Protein AF-A0A0J6ZH43-F1 (afdb_monomer_lite)

pLDDT: mean 89.22, std 11.74, range [36.22, 97.38]

Radius of gyration: 15.73 Å; chains: 1; bounding box: 35×36×42 Å

Secondary structure (DSSP, 8-state):
-HHHHHHHHHTTS------HHHHHHHHHHS-BTTBTT--SS--S-TTSTTHHHHHHHHHHHHTTS-TTHHHHHHHHHHTS-SEEE-SS-EEESS---HHHHHHHHHHHTTSPPP--

Structure (mmCIF, N/CA/C/O backbone):
data_AF-A0A0J6ZH43-F1
#
_entry.id   AF-A0A0J6ZH43-F1
#
loop_
_atom_site.group_PDB
_atom_site.id
_atom_site.type_symbol
_atom_site.label_atom_id
_atom_site.label_alt_id
_atom_site.label_comp_id
_atom_site.label_asym_id
_atom_site.label_entity_id
_atom_site.label_seq_id
_atom_site.pdbx_PDB_ins_code
_atom_site.Cartn_x
_atom_site.Cartn_y
_atom_site.Cartn_z
_atom_site.occupancy
_atom_site.B_iso_or_equiv
_atom_site.auth_seq_id
_atom_site.auth_comp_id
_atom_site.auth_asym_id
_atom_site.auth_atom_id
_atom_site.pdbx_PDB_model_num
ATOM 1 N N . MET A 1 1 ? 2.483 15.747 2.852 1.00 75.38 1 MET A N 1
ATOM 2 C CA . MET A 1 1 ? 1.179 15.079 3.111 1.00 75.38 1 MET A CA 1
ATOM 3 C C . MET A 1 1 ? 1.359 13.719 3.783 1.00 75.38 1 MET A C 1
ATOM 5 O O . MET A 1 1 ? 0.829 13.541 4.871 1.00 75.38 1 MET A O 1
ATOM 9 N N . LEU A 1 2 ? 2.112 12.780 3.190 1.00 86.44 2 LEU A N 1
ATOM 10 C CA . LEU A 1 2 ? 2.336 11.448 3.778 1.00 86.44 2 LEU A CA 1
ATOM 11 C C . LEU A 1 2 ? 3.058 11.484 5.134 1.00 86.44 2 LEU A C 1
ATOM 13 O O . LEU A 1 2 ? 2.785 10.642 5.977 1.00 86.44 2 LEU A O 1
ATOM 17 N N . GLU A 1 3 ? 3.919 12.475 5.374 1.00 89.06 3 GLU A N 1
ATOM 18 C CA . GLU A 1 3 ? 4.566 12.701 6.677 1.00 89.06 3 GLU A CA 1
ATOM 19 C C . GLU A 1 3 ? 3.560 12.885 7.812 1.00 89.06 3 GLU A C 1
ATOM 21 O O . GLU A 1 3 ? 3.659 12.206 8.827 1.00 89.06 3 GLU A O 1
ATOM 26 N N . VAL A 1 4 ? 2.548 13.734 7.614 1.00 91.44 4 VAL A N 1
ATOM 27 C CA . VAL A 1 4 ? 1.509 13.988 8.623 1.00 91.44 4 VAL A CA 1
ATOM 28 C C . VAL A 1 4 ? 0.680 12.730 8.872 1.00 91.44 4 VAL A C 1
ATOM 30 O O . VAL A 1 4 ? 0.473 12.348 10.019 1.00 91.44 4 VAL A O 1
ATOM 33 N N . VAL A 1 5 ? 0.252 12.047 7.803 1.00 92.00 5 VAL A N 1
ATOM 34 C CA . VAL A 1 5 ? -0.529 10.803 7.923 1.00 92.00 5 VAL A CA 1
ATOM 35 C C . VAL A 1 5 ? 0.269 9.730 8.664 1.00 92.00 5 VAL A C 1
ATOM 37 O O . VAL A 1 5 ? -0.274 9.079 9.554 1.00 92.00 5 VAL A O 1
ATOM 40 N N . LYS A 1 6 ? 1.562 9.581 8.345 1.00 92.25 6 LYS A N 1
ATOM 41 C CA . LYS A 1 6 ? 2.450 8.647 9.039 1.00 92.25 6 LYS A CA 1
ATOM 42 C C . LYS A 1 6 ? 2.605 9.007 10.511 1.00 92.25 6 LYS A C 1
ATOM 44 O O . LYS A 1 6 ? 2.417 8.137 11.348 1.00 92.25 6 LYS A O 1
ATOM 49 N N . ALA A 1 7 ? 2.863 10.274 10.830 1.00 94.50 7 ALA A N 1
ATOM 50 C CA . ALA A 1 7 ? 2.995 10.722 12.214 1.00 94.50 7 ALA A CA 1
ATOM 51 C C . ALA A 1 7 ? 1.726 10.439 13.039 1.00 94.50 7 ALA A C 1
ATOM 53 O O . ALA A 1 7 ? 1.819 9.985 14.175 1.00 94.50 7 ALA A O 1
ATOM 54 N N . MET A 1 8 ? 0.536 10.645 12.464 1.00 97.12 8 MET A N 1
ATOM 55 C CA . MET A 1 8 ? -0.729 10.319 13.133 1.00 97.12 8 MET A CA 1
ATOM 56 C C . MET A 1 8 ? -0.931 8.807 13.309 1.00 97.12 8 MET A C 1
ATOM 58 O O . MET A 1 8 ? -1.425 8.368 14.347 1.00 97.12 8 MET A O 1
ATOM 62 N N . ALA A 1 9 ? -0.558 8.000 12.312 1.00 95.25 9 ALA A N 1
ATOM 63 C CA . ALA A 1 9 ? -0.632 6.543 12.407 1.00 95.25 9 ALA A CA 1
ATOM 64 C C . ALA A 1 9 ? 0.335 5.998 13.472 1.00 95.25 9 ALA A C 1
ATOM 66 O O . ALA A 1 9 ? -0.082 5.212 14.321 1.00 95.25 9 ALA A O 1
ATOM 67 N N . ASP A 1 10 ? 1.585 6.474 13.474 1.00 94.69 10 ASP A N 1
ATOM 68 C CA . ASP A 1 10 ? 2.622 6.105 14.444 1.00 94.69 10 ASP A CA 1
ATOM 69 C C . ASP A 1 10 ? 2.225 6.516 15.874 1.00 94.69 10 ASP A C 1
ATOM 71 O O . ASP A 1 10 ? 2.396 5.745 16.814 1.00 94.69 10 ASP A O 1
ATOM 75 N N . ALA A 1 11 ? 1.631 7.704 16.042 1.00 97.12 11 ALA A N 1
ATOM 76 C CA . ALA A 1 11 ? 1.103 8.175 17.326 1.00 97.12 11 ALA A CA 1
ATOM 77 C C . ALA A 1 11 ? -0.192 7.460 17.758 1.00 97.12 11 ALA A C 1
ATOM 79 O O . ALA A 1 11 ? -0.730 7.735 18.830 1.00 97.12 11 ALA A O 1
ATOM 80 N N . GLY A 1 12 ? -0.740 6.581 16.915 1.00 95.50 12 GLY A N 1
ATOM 81 C CA . GLY A 1 12 ? -1.982 5.863 17.173 1.00 95.50 12 GLY A CA 1
ATOM 82 C C . GLY A 1 12 ? -3.249 6.720 17.100 1.00 95.50 12 GLY A C 1
ATOM 83 O O . GLY A 1 12 ? -4.325 6.201 17.392 1.00 95.50 12 GLY A O 1
ATOM 84 N N . THR A 1 13 ? -3.149 7.986 16.685 1.00 97.12 13 THR A N 1
ATOM 85 C CA . THR A 1 13 ? -4.269 8.937 16.573 1.00 97.12 13 THR A CA 1
ATOM 86 C C . THR A 1 13 ? -5.019 8.829 15.245 1.00 97.12 13 THR A C 1
ATOM 88 O O . THR A 1 13 ? -6.107 9.383 15.105 1.00 97.12 13 THR A O 1
ATOM 91 N N . ALA A 1 14 ? -4.474 8.081 14.282 1.00 95.88 14 ALA A N 1
ATOM 92 C CA . ALA A 1 14 ? -5.156 7.690 13.056 1.00 95.88 14 ALA A CA 1
ATOM 93 C C . ALA A 1 14 ? -4.966 6.200 12.739 1.00 95.88 14 ALA A C 1
ATOM 95 O O . ALA A 1 14 ? -4.066 5.517 13.236 1.00 95.88 14 ALA A O 1
ATOM 96 N N . ARG A 1 15 ? -5.838 5.698 11.864 1.00 95.06 15 ARG A N 1
ATOM 97 C CA . ARG A 1 15 ? -5.700 4.414 11.173 1.00 95.06 15 ARG A CA 1
ATOM 98 C C . ARG A 1 15 ? -5.833 4.678 9.679 1.00 95.06 15 ARG A C 1
ATOM 100 O O . ARG A 1 15 ? -6.619 5.534 9.278 1.00 95.06 15 ARG A O 1
ATOM 107 N N . MET A 1 16 ? -5.084 3.948 8.862 1.00 94.06 16 MET A N 1
ATOM 108 C CA . MET A 1 16 ? -5.163 4.056 7.408 1.00 94.06 16 MET A CA 1
ATOM 109 C C . MET A 1 16 ? -5.376 2.693 6.771 1.00 94.06 16 MET A C 1
ATOM 111 O O . MET A 1 16 ? -4.982 1.673 7.328 1.00 94.06 16 MET A O 1
ATOM 115 N N . VAL A 1 17 ? -5.971 2.705 5.581 1.00 95.38 17 VAL A N 1
ATOM 116 C CA . VAL A 1 17 ? -6.001 1.554 4.681 1.00 95.38 17 VAL A CA 1
ATOM 117 C C . VAL A 1 17 ? -5.245 1.889 3.403 1.00 95.38 17 VAL A C 1
ATOM 119 O O . VAL A 1 17 ? -5.288 3.025 2.917 1.00 95.38 17 VAL A O 1
ATOM 122 N N . LEU A 1 18 ? -4.550 0.906 2.839 1.00 93.69 18 LEU A N 1
ATOM 123 C CA . LEU A 1 18 ? -3.865 1.065 1.559 1.00 93.69 18 LEU A CA 1
ATOM 124 C C . LEU A 1 18 ? -4.856 1.299 0.418 1.00 93.69 18 LEU A C 1
ATOM 126 O O . LEU A 1 18 ? -5.731 0.484 0.129 1.00 93.69 18 LEU A O 1
ATOM 130 N N . GLY A 1 19 ? -4.656 2.409 -0.288 1.00 91.69 19 GLY A N 1
ATOM 131 C CA . GLY A 1 19 ? -5.310 2.663 -1.566 1.00 91.69 19 GLY A CA 1
ATOM 132 C C . GLY A 1 19 ? -4.584 1.999 -2.736 1.00 91.69 19 GLY A C 1
ATOM 133 O 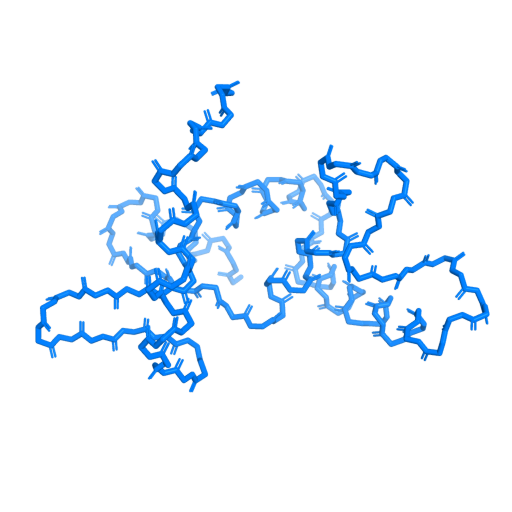O . GLY A 1 19 ? -3.394 1.683 -2.651 1.00 91.69 19 GLY A O 1
ATOM 134 N N . LYS A 1 20 ? -5.271 1.889 -3.880 1.00 92.19 20 LYS A N 1
ATOM 135 C CA . LYS A 1 20 ? -4.752 1.242 -5.100 1.00 92.19 20 LYS A CA 1
ATOM 136 C C . LYS A 1 20 ? -3.384 1.769 -5.533 1.00 92.19 20 LYS A C 1
ATOM 138 O O . LYS A 1 20 ? -2.523 0.986 -5.906 1.00 92.19 20 LYS A O 1
ATOM 143 N N . HIS A 1 21 ? -3.173 3.084 -5.478 1.00 91.12 21 HIS A N 1
ATOM 144 C CA . HIS A 1 21 ? -1.901 3.687 -5.885 1.00 91.12 21 HIS A CA 1
ATOM 145 C C . HIS A 1 21 ? -0.725 3.220 -5.018 1.00 91.12 21 HIS A C 1
ATOM 147 O O . HIS A 1 21 ? 0.334 2.914 -5.551 1.00 91.12 21 HIS A O 1
ATOM 153 N N . LYS A 1 22 ? -0.923 3.125 -3.697 1.00 92.12 22 LYS A N 1
ATOM 154 C CA . LYS A 1 22 ? 0.126 2.716 -2.754 1.00 92.12 22 LYS A CA 1
ATOM 155 C C . LYS A 1 22 ? 0.381 1.212 -2.859 1.00 92.12 22 LYS A C 1
ATOM 157 O O . LYS A 1 22 ? 1.528 0.795 -2.936 1.00 92.12 22 LYS A O 1
ATOM 162 N N . PHE A 1 23 ? -0.684 0.420 -2.993 1.00 93.00 23 PHE A N 1
ATOM 163 C CA . PHE A 1 23 ? -0.581 -1.012 -3.278 1.00 93.00 23 PHE A CA 1
ATOM 164 C C . PHE A 1 23 ? 0.176 -1.292 -4.588 1.00 93.00 23 PHE A C 1
ATOM 166 O O . PHE A 1 23 ? 1.070 -2.129 -4.627 1.00 93.00 23 PHE A O 1
ATOM 173 N N . ASN A 1 24 ? -0.136 -0.555 -5.659 1.00 94.06 24 ASN A N 1
ATOM 174 C CA . ASN A 1 24 ? 0.557 -0.695 -6.938 1.00 94.06 24 ASN A CA 1
ATOM 175 C C . ASN A 1 24 ? 2.035 -0.310 -6.852 1.00 94.06 24 ASN A C 1
ATOM 177 O O . ASN A 1 24 ? 2.833 -0.934 -7.539 1.00 94.06 24 ASN A O 1
ATOM 181 N N . ALA A 1 25 ? 2.392 0.686 -6.036 1.00 93.69 25 ALA A N 1
ATOM 182 C CA . ALA A 1 25 ? 3.785 1.066 -5.829 1.00 93.69 25 ALA A CA 1
ATOM 183 C C . ALA A 1 25 ? 4.588 -0.047 -5.137 1.00 93.69 25 ALA A C 1
ATOM 185 O O . ALA A 1 25 ? 5.710 -0.314 -5.555 1.00 93.69 25 ALA A O 1
ATOM 186 N N . LEU A 1 26 ? 4.002 -0.743 -4.153 1.00 93.94 26 LEU A N 1
ATOM 187 C CA . LEU A 1 26 ? 4.623 -1.929 -3.546 1.00 93.94 26 LEU A CA 1
ATOM 188 C C . LEU A 1 26 ? 4.797 -3.048 -4.572 1.00 93.94 26 LEU A C 1
ATOM 190 O O . LEU A 1 26 ? 5.889 -3.564 -4.755 1.00 93.94 26 LEU A O 1
ATOM 194 N N . ALA A 1 27 ? 3.734 -3.368 -5.305 1.00 94.06 27 ALA A N 1
ATOM 195 C CA . ALA A 1 27 ? 3.755 -4.423 -6.314 1.00 94.06 27 ALA A CA 1
ATOM 196 C C . ALA A 1 27 ? 4.660 -4.109 -7.528 1.00 94.06 27 ALA A C 1
ATOM 198 O O . ALA A 1 27 ? 4.975 -5.014 -8.295 1.00 94.06 27 ALA A O 1
ATOM 199 N N . TYR A 1 28 ? 5.031 -2.841 -7.724 1.00 95.00 28 TYR A N 1
ATOM 200 C CA . TYR A 1 28 ? 6.045 -2.408 -8.686 1.00 95.00 28 TYR A CA 1
ATOM 201 C C . TYR A 1 28 ? 7.452 -2.541 -8.099 1.00 95.00 28 TYR A C 1
ATOM 203 O O . TYR A 1 28 ? 8.342 -3.043 -8.756 1.00 95.00 28 TYR A O 1
ATOM 211 N N . ALA A 1 29 ? 7.663 -2.102 -6.856 1.00 92.62 29 ALA A N 1
ATOM 212 C CA . ALA A 1 29 ? 8.994 -2.037 -6.253 1.00 92.62 29 ALA A CA 1
ATOM 213 C C . ALA A 1 29 ? 9.455 -3.343 -5.581 1.00 92.62 29 ALA A C 1
ATOM 215 O O . ALA A 1 29 ? 10.591 -3.415 -5.120 1.00 92.62 29 ALA A O 1
ATOM 216 N N . THR A 1 30 ? 8.587 -4.350 -5.456 1.00 91.44 30 THR A N 1
ATOM 217 C CA . THR A 1 30 ? 8.878 -5.590 -4.725 1.00 91.44 30 THR A CA 1
ATOM 218 C C . THR A 1 30 ? 8.776 -6.807 -5.636 1.00 91.44 30 THR A C 1
ATOM 220 O O . THR A 1 30 ? 7.739 -7.046 -6.256 1.00 91.44 30 THR A O 1
ATOM 223 N N . GLU A 1 31 ? 9.857 -7.585 -5.688 1.00 92.94 31 GLU A N 1
ATOM 224 C CA . GLU A 1 31 ? 9.894 -8.869 -6.387 1.00 92.94 31 GLU A CA 1
ATOM 225 C C . GLU A 1 31 ? 8.976 -9.898 -5.726 1.00 92.94 31 GLU A C 1
ATOM 227 O O . GLU A 1 31 ? 8.731 -9.885 -4.518 1.00 92.94 31 GLU A O 1
ATOM 232 N N . SER A 1 32 ? 8.490 -10.833 -6.534 1.00 88.69 32 SER A N 1
ATOM 233 C CA . SER A 1 32 ? 7.736 -11.983 -6.052 1.00 88.69 32 SER A CA 1
ATOM 234 C C . SER A 1 32 ? 8.673 -12.902 -5.256 1.00 88.69 32 SER A C 1
ATOM 236 O O . SER A 1 32 ? 9.675 -13.358 -5.811 1.00 88.69 32 SER A O 1
ATOM 238 N N . PRO A 1 33 ? 8.359 -13.239 -3.990 1.00 84.38 33 PRO A N 1
ATOM 239 C CA . PRO A 1 33 ? 9.242 -14.058 -3.153 1.00 84.38 33 PRO A CA 1
ATOM 240 C C . PRO A 1 33 ? 9.541 -15.446 -3.735 1.00 84.38 33 PRO A C 1
ATOM 242 O O . PRO A 1 33 ? 10.602 -16.012 -3.490 1.00 84.38 33 PRO A O 1
ATOM 245 N N . ASP A 1 34 ? 8.607 -16.004 -4.509 1.00 87.62 34 ASP A N 1
ATOM 246 C CA . ASP A 1 34 ? 8.712 -17.318 -5.146 1.00 87.62 34 ASP A CA 1
ATOM 247 C C . ASP A 1 34 ? 9.369 -17.277 -6.537 1.00 87.62 34 ASP A C 1
ATOM 249 O O . ASP A 1 34 ? 9.639 -18.332 -7.116 1.00 87.62 34 ASP A O 1
ATOM 253 N N . ARG A 1 35 ? 9.601 -16.083 -7.103 1.00 88.38 35 ARG A N 1
ATOM 254 C CA . ARG A 1 35 ? 10.090 -15.893 -8.480 1.00 88.38 35 ARG A CA 1
ATOM 255 C C . ARG A 1 35 ? 11.034 -14.689 -8.561 1.00 88.38 35 ARG A C 1
ATOM 257 O O . ARG A 1 35 ? 10.594 -13.603 -8.945 1.00 88.38 35 ARG A O 1
ATOM 264 N N . PRO A 1 36 ? 12.326 -14.884 -8.250 1.00 89.00 36 PRO A N 1
ATOM 265 C CA . PRO A 1 36 ? 13.332 -13.836 -8.380 1.00 89.00 36 PRO A CA 1
ATOM 266 C C . PRO A 1 36 ? 13.331 -13.214 -9.781 1.00 89.00 36 PRO A C 1
ATOM 268 O O . PRO A 1 36 ? 13.212 -13.922 -10.785 1.00 89.00 36 PRO A O 1
ATOM 271 N N . GLY A 1 37 ? 13.434 -11.888 -9.843 1.00 86.69 37 GLY A N 1
ATOM 272 C CA . GLY A 1 37 ? 13.358 -11.104 -11.078 1.00 86.69 37 GLY A CA 1
ATOM 273 C C . GLY A 1 37 ? 11.948 -10.938 -11.658 1.00 86.69 37 GLY A C 1
ATOM 274 O O . GLY A 1 37 ? 11.800 -10.330 -12.718 1.00 86.69 37 GLY A O 1
ATOM 275 N N . ASN A 1 38 ? 10.899 -11.458 -11.005 1.00 89.38 38 ASN A N 1
ATOM 276 C CA . ASN A 1 38 ? 9.514 -11.246 -11.422 1.00 89.38 38 ASN A CA 1
ATOM 277 C C . ASN A 1 38 ? 8.778 -10.284 -10.487 1.00 89.38 38 ASN A C 1
ATOM 279 O O . ASN A 1 38 ? 8.566 -10.578 -9.311 1.00 89.38 38 ASN A O 1
ATOM 283 N N . TYR A 1 39 ? 8.289 -9.180 -11.042 1.00 94.12 39 TYR A N 1
ATOM 284 C CA . TYR A 1 39 ? 7.495 -8.196 -10.314 1.00 94.12 39 TYR A CA 1
ATOM 285 C C . TYR A 1 39 ? 6.000 -8.386 -10.609 1.00 94.12 39 TYR A C 1
ATOM 287 O O . TYR A 1 39 ? 5.618 -8.489 -11.782 1.00 94.12 39 TYR A O 1
ATOM 295 N N . PRO A 1 40 ? 5.118 -8.383 -9.588 1.00 93.00 40 PRO A N 1
ATOM 296 C CA . PRO A 1 40 ? 3.674 -8.498 -9.799 1.00 93.00 40 PRO A CA 1
ATOM 297 C C . PRO A 1 40 ? 3.098 -7.399 -10.703 1.00 93.00 40 PRO A C 1
ATOM 299 O O . PRO A 1 40 ? 2.071 -7.603 -11.359 1.00 93.00 40 PRO A O 1
ATOM 302 N N . ARG A 1 41 ? 3.743 -6.225 -10.750 1.00 95.25 41 ARG A N 1
ATOM 303 C CA . ARG A 1 41 ? 3.521 -5.231 -11.802 1.00 95.25 41 ARG A CA 1
ATOM 304 C C . ARG A 1 41 ? 4.733 -5.212 -12.734 1.00 95.25 41 ARG A C 1
ATOM 306 O O . ARG A 1 41 ? 5.758 -4.677 -12.336 1.00 95.25 41 ARG A O 1
ATOM 313 N N . PRO A 1 42 ? 4.618 -5.737 -13.964 1.00 94.00 42 PRO A N 1
ATOM 314 C CA . PRO A 1 42 ? 5.730 -5.742 -14.906 1.00 94.00 42 PRO A CA 1
ATOM 315 C C . PRO A 1 42 ? 6.165 -4.314 -15.244 1.00 94.00 42 PRO A C 1
ATOM 317 O O . PRO A 1 42 ? 5.321 -3.429 -15.422 1.00 94.00 42 PRO A O 1
ATOM 320 N N . HIS A 1 43 ? 7.471 -4.124 -15.337 1.00 93.06 43 HIS A N 1
ATOM 321 C CA . HIS A 1 43 ? 8.147 -2.912 -15.777 1.00 93.06 43 HIS A CA 1
ATOM 322 C C . HIS A 1 43 ? 9.456 -3.308 -16.466 1.00 93.06 43 HIS A C 1
ATOM 324 O O . HIS A 1 43 ? 9.857 -4.468 -16.390 1.00 93.06 43 HIS A O 1
ATOM 330 N N . ASP A 1 44 ? 10.072 -2.372 -17.190 1.00 88.06 44 ASP A N 1
ATOM 331 C CA . ASP A 1 44 ? 11.312 -2.595 -17.952 1.00 88.06 44 ASP A CA 1
ATOM 332 C C . ASP A 1 44 ? 11.230 -3.708 -19.022 1.00 88.06 44 ASP A C 1
ATOM 334 O O . ASP A 1 44 ? 12.243 -4.206 -19.507 1.00 88.06 44 ASP A O 1
ATOM 338 N N . ASP A 1 45 ? 10.013 -4.071 -19.438 1.00 89.69 45 ASP A N 1
ATOM 339 C CA . ASP A 1 45 ? 9.737 -5.040 -20.502 1.00 89.69 45 ASP A CA 1
ATOM 340 C C . ASP A 1 45 ? 8.902 -4.377 -21.602 1.00 89.69 45 ASP A C 1
ATOM 342 O O . ASP A 1 45 ? 7.695 -4.165 -21.446 1.00 89.69 45 ASP A O 1
ATOM 346 N N . SER A 1 46 ? 9.538 -4.056 -22.730 1.00 87.06 46 SER A N 1
ATOM 347 C CA . SER A 1 46 ? 8.893 -3.406 -23.878 1.00 87.06 46 SER A CA 1
ATOM 348 C C . SER A 1 46 ? 7.902 -4.304 -24.624 1.00 87.06 46 SER A C 1
ATOM 350 O O . SER A 1 46 ? 7.098 -3.805 -25.410 1.00 87.06 46 SER A O 1
ATOM 352 N N . THR A 1 47 ? 7.926 -5.617 -24.381 1.00 94.19 47 THR A N 1
ATOM 353 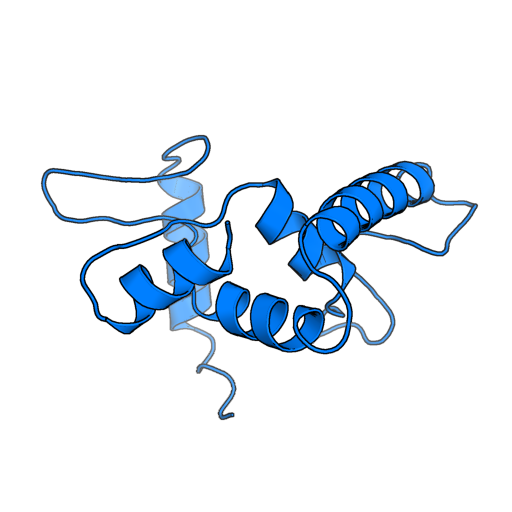C CA . THR A 1 47 ? 6.982 -6.571 -24.981 1.00 94.19 47 THR A CA 1
ATOM 354 C C . THR A 1 47 ? 5.691 -6.694 -24.177 1.00 94.19 47 THR A C 1
ATOM 356 O O . THR A 1 47 ? 4.675 -7.167 -24.694 1.00 94.19 47 THR A O 1
ATOM 359 N N . ASN A 1 48 ? 5.692 -6.227 -22.925 1.00 94.50 48 ASN A N 1
ATOM 360 C CA . ASN A 1 48 ? 4.523 -6.257 -22.066 1.00 94.50 48 ASN A CA 1
ATOM 361 C C . ASN A 1 48 ? 3.700 -4.962 -22.214 1.00 94.50 48 ASN A C 1
ATOM 363 O O . ASN A 1 48 ? 4.173 -3.882 -21.848 1.00 94.50 48 ASN A O 1
ATOM 367 N N . PRO A 1 49 ? 2.429 -5.037 -22.657 1.00 95.56 49 PRO A N 1
ATOM 368 C CA . PRO A 1 49 ? 1.604 -3.851 -22.912 1.00 95.56 49 PRO A CA 1
ATOM 369 C C . PRO A 1 49 ? 1.255 -3.051 -21.645 1.00 95.56 49 PRO A C 1
ATOM 371 O O . PRO A 1 49 ? 0.677 -1.968 -21.735 1.00 95.56 49 PRO A O 1
ATOM 374 N N . TRP A 1 50 ? 1.564 -3.574 -20.454 1.00 94.94 50 TRP A N 1
ATOM 375 C CA . TRP A 1 50 ? 1.311 -2.902 -19.182 1.00 94.94 50 TRP A CA 1
ATOM 376 C C . TRP A 1 50 ? 2.529 -2.160 -18.621 1.00 94.94 50 TRP A C 1
ATOM 378 O O . TRP A 1 50 ? 2.325 -1.354 -17.710 1.00 94.94 50 TRP A O 1
ATOM 388 N N . SER A 1 51 ? 3.743 -2.390 -19.140 1.00 95.06 51 SER A N 1
ATOM 389 C CA . SER A 1 51 ? 4.987 -1.831 -18.581 1.00 95.06 51 SER A CA 1
ATOM 390 C C . SER A 1 51 ? 4.965 -0.308 -18.520 1.00 95.06 51 SER A C 1
ATOM 392 O O . SER A 1 51 ? 5.061 0.256 -17.433 1.00 95.06 51 SER A O 1
ATOM 394 N N . GLU A 1 52 ? 4.698 0.361 -19.644 1.00 95.75 52 GLU A N 1
ATOM 395 C CA . GLU A 1 52 ? 4.658 1.831 -19.711 1.00 95.75 52 GLU A CA 1
ATOM 396 C C . GLU A 1 52 ? 3.604 2.422 -18.757 1.00 95.75 52 GLU A C 1
ATOM 398 O O . GLU A 1 52 ? 3.810 3.440 -18.090 1.00 95.75 52 GLU A O 1
ATOM 403 N N . LYS A 1 53 ? 2.445 1.768 -18.642 1.00 95.62 53 LYS A N 1
ATOM 404 C CA . LYS A 1 53 ? 1.389 2.205 -17.724 1.00 95.62 53 LYS A CA 1
ATOM 405 C C . LYS A 1 53 ? 1.811 2.049 -16.265 1.00 95.62 53 LYS A C 1
ATOM 407 O O . LYS A 1 53 ? 1.502 2.922 -15.452 1.00 95.62 53 LYS A O 1
ATOM 412 N N . ASN A 1 54 ? 2.443 0.930 -15.918 1.00 96.56 54 ASN A N 1
ATOM 413 C CA . ASN A 1 54 ? 2.907 0.663 -14.562 1.00 96.56 54 ASN A CA 1
ATOM 414 C C . ASN A 1 54 ? 4.011 1.654 -14.170 1.00 96.56 54 ASN A C 1
ATOM 416 O O . ASN A 1 54 ? 3.930 2.232 -13.088 1.00 96.56 54 ASN A O 1
ATOM 420 N N . GLU A 1 55 ? 4.953 1.930 -15.073 1.00 95.44 55 GLU A N 1
ATOM 421 C CA . GLU A 1 55 ? 6.028 2.906 -14.870 1.00 95.44 55 GLU A CA 1
ATOM 422 C C . GLU A 1 55 ? 5.472 4.319 -14.667 1.00 95.44 55 GLU A C 1
ATOM 424 O O . GLU A 1 55 ? 5.821 5.001 -13.705 1.00 95.44 55 GLU A O 1
ATOM 429 N N . ASN A 1 56 ? 4.502 4.739 -15.485 1.00 94.50 56 ASN A N 1
ATOM 430 C CA . ASN A 1 56 ? 3.836 6.030 -15.305 1.00 94.50 56 ASN A CA 1
ATOM 431 C C . ASN A 1 56 ? 3.100 6.144 -13.959 1.00 94.50 56 ASN A C 1
ATOM 433 O O . ASN A 1 56 ? 3.133 7.195 -13.316 1.00 94.50 56 ASN A O 1
ATOM 437 N N . GLN A 1 57 ? 2.442 5.072 -13.507 1.00 94.56 57 GLN A N 1
ATOM 438 C CA . GLN A 1 57 ? 1.806 5.048 -12.186 1.00 94.56 57 GLN A CA 1
ATOM 439 C C . GLN A 1 57 ? 2.830 5.108 -11.051 1.00 94.56 57 GLN A C 1
ATOM 441 O O . GLN A 1 57 ? 2.569 5.765 -10.042 1.00 94.56 57 GLN A O 1
ATOM 446 N N . TYR A 1 58 ? 3.972 4.439 -11.213 1.00 93.25 58 TYR A N 1
ATOM 447 C CA . TYR A 1 58 ? 5.054 4.462 -10.240 1.00 93.25 58 TYR A CA 1
ATOM 448 C C . TYR A 1 58 ? 5.727 5.836 -10.179 1.00 93.25 58 TYR A C 1
ATOM 450 O O . TYR A 1 58 ? 5.918 6.374 -9.093 1.00 93.25 58 TYR A O 1
ATOM 458 N N . ARG A 1 59 ? 5.962 6.483 -11.322 1.00 91.75 59 ARG A N 1
ATOM 459 C CA . ARG A 1 59 ? 6.472 7.859 -11.390 1.00 91.75 59 ARG A CA 1
ATOM 460 C C . ARG A 1 59 ? 5.557 8.855 -10.673 1.00 91.75 59 ARG A C 1
ATOM 462 O O . ARG A 1 59 ? 6.032 9.631 -9.856 1.00 91.75 59 ARG A O 1
ATOM 469 N N . ALA A 1 60 ? 4.241 8.754 -10.866 1.00 89.06 60 ALA A N 1
ATOM 470 C CA . ALA A 1 60 ? 3.275 9.580 -10.133 1.00 89.06 60 ALA A CA 1
ATOM 471 C C . ALA A 1 60 ? 3.267 9.319 -8.609 1.00 89.06 60 ALA A C 1
ATOM 473 O O . ALA A 1 60 ? 2.816 10.162 -7.828 1.00 89.06 60 ALA A O 1
ATOM 474 N N . PHE A 1 61 ? 3.719 8.140 -8.171 1.00 88.38 61 PHE A N 1
ATOM 475 C CA . PHE A 1 61 ? 3.991 7.867 -6.762 1.00 88.38 61 PHE A CA 1
ATOM 476 C C . PHE A 1 61 ? 5.304 8.519 -6.308 1.00 88.38 61 PHE A C 1
ATOM 478 O O . PHE A 1 61 ? 5.308 9.144 -5.250 1.00 88.38 61 PHE A O 1
ATOM 485 N N . LEU A 1 62 ? 6.375 8.444 -7.105 1.00 87.88 62 LEU A N 1
ATOM 486 C CA . LEU A 1 62 ? 7.653 9.106 -6.812 1.00 87.88 62 LEU A CA 1
ATOM 487 C C . LEU A 1 62 ? 7.505 10.629 -6.679 1.00 87.88 62 LEU A C 1
ATOM 489 O O . LEU A 1 62 ? 8.104 11.223 -5.791 1.00 87.88 62 LEU A O 1
ATOM 493 N N . ASP A 1 63 ? 6.621 11.256 -7.455 1.00 86.75 63 ASP A N 1
ATOM 494 C CA . ASP A 1 63 ? 6.315 12.688 -7.306 1.00 86.75 63 ASP A CA 1
ATOM 495 C C . ASP A 1 63 ? 5.729 13.036 -5.915 1.00 86.75 63 ASP A C 1
ATOM 497 O O . ASP A 1 63 ? 5.762 14.189 -5.486 1.00 86.75 63 ASP A O 1
ATOM 501 N N . GLN A 1 64 ? 5.198 12.046 -5.182 1.00 81.75 64 GLN A N 1
ATOM 502 C CA . GLN A 1 64 ? 4.678 12.203 -3.817 1.00 81.75 64 GLN A CA 1
ATOM 503 C C . GLN A 1 64 ? 5.711 11.867 -2.728 1.00 81.75 64 GLN A C 1
ATOM 505 O O . GLN A 1 64 ? 5.484 12.233 -1.570 1.00 81.75 64 GLN A O 1
ATOM 510 N N . VAL A 1 65 ? 6.802 11.162 -3.064 1.00 81.44 65 VAL A N 1
ATOM 511 C CA . VAL A 1 65 ? 7.858 10.726 -2.131 1.00 81.44 65 VAL A CA 1
ATOM 512 C C . VAL A 1 65 ? 9.250 10.877 -2.760 1.00 81.44 65 VAL A C 1
ATOM 514 O O . VAL A 1 65 ? 9.630 10.139 -3.662 1.00 81.44 65 VAL A O 1
ATOM 517 N N . ALA A 1 66 ? 10.048 11.828 -2.270 1.00 74.88 66 ALA A N 1
ATOM 518 C CA . ALA A 1 66 ? 11.359 12.135 -2.845 1.00 74.88 66 ALA A CA 1
ATOM 519 C C . ALA A 1 66 ? 12.528 11.574 -2.011 1.00 74.88 66 ALA A C 1
ATOM 521 O O . ALA A 1 66 ? 12.507 11.609 -0.777 1.00 74.88 66 ALA A O 1
ATOM 522 N N . GLY A 1 67 ? 13.581 11.112 -2.694 1.00 72.44 67 GLY A N 1
ATOM 523 C CA . GLY A 1 67 ?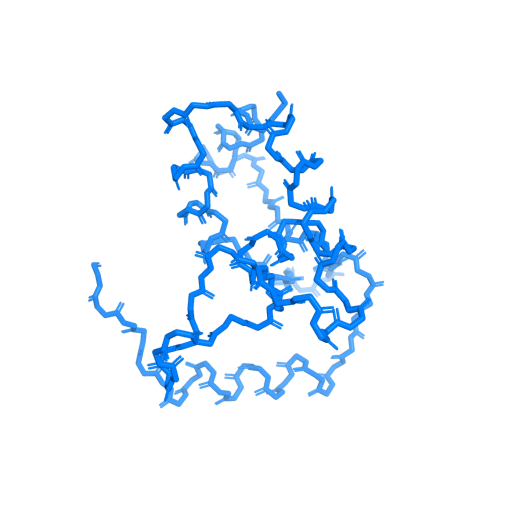 14.869 10.742 -2.088 1.00 72.44 67 GLY A CA 1
ATOM 524 C C . GLY A 1 67 ? 14.789 9.606 -1.060 1.00 72.44 67 GLY A C 1
ATOM 525 O O . GLY A 1 67 ? 13.999 8.675 -1.208 1.00 72.44 67 GLY A O 1
ATOM 526 N N . GLU A 1 68 ? 15.589 9.707 0.005 1.00 67.56 68 GLU A N 1
ATOM 527 C CA . GLU A 1 68 ? 15.717 8.713 1.093 1.00 67.56 68 GLU A CA 1
ATOM 528 C C . GLU A 1 68 ? 14.392 8.403 1.815 1.00 67.56 68 GLU A C 1
ATOM 530 O O . GLU A 1 68 ? 14.255 7.393 2.502 1.00 67.56 68 GLU A O 1
ATOM 535 N 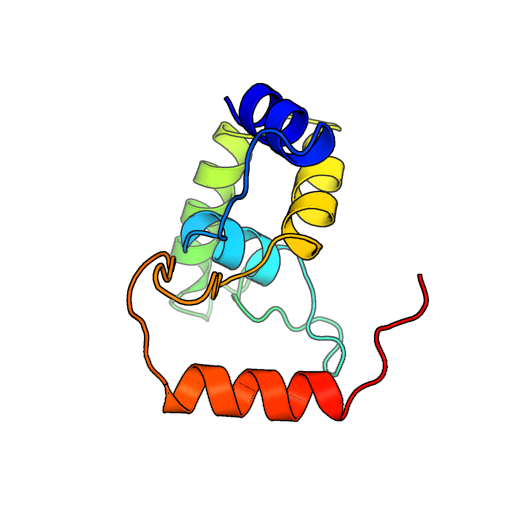N . THR A 1 69 ? 13.364 9.239 1.639 1.00 81.06 69 THR A N 1
ATOM 536 C CA . THR A 1 69 ? 12.040 8.981 2.215 1.00 81.06 69 THR A CA 1
ATOM 537 C C . THR A 1 69 ? 11.278 7.864 1.500 1.00 81.06 69 THR A C 1
ATOM 539 O O . THR A 1 69 ? 10.367 7.287 2.095 1.00 81.06 69 THR A O 1
ATOM 542 N N . ARG A 1 70 ? 11.640 7.529 0.253 1.00 84.94 70 ARG A N 1
ATOM 543 C CA . ARG A 1 70 ? 10.944 6.528 -0.570 1.00 84.94 70 ARG A CA 1
ATOM 544 C C . ARG A 1 70 ? 10.937 5.152 0.084 1.00 84.94 70 ARG A C 1
ATOM 546 O O . ARG A 1 70 ? 9.863 4.589 0.276 1.00 84.94 70 ARG A O 1
ATOM 553 N N . GLU A 1 71 ? 12.114 4.621 0.401 1.00 86.19 71 GLU A N 1
ATOM 554 C CA . GLU A 1 71 ? 12.268 3.282 0.988 1.00 86.19 71 GLU A CA 1
ATOM 555 C C . GLU A 1 71 ? 11.544 3.203 2.329 1.00 86.19 71 GLU A C 1
ATOM 557 O O . GLU A 1 71 ? 10.686 2.343 2.508 1.00 86.19 71 GLU A O 1
ATOM 562 N N . ARG A 1 72 ? 11.719 4.223 3.176 1.00 89.75 72 ARG A N 1
ATOM 563 C CA . ARG A 1 72 ? 10.974 4.378 4.433 1.00 89.75 72 ARG A CA 1
ATOM 564 C C . ARG A 1 72 ? 9.454 4.311 4.245 1.00 89.75 72 ARG A C 1
ATOM 566 O O . ARG A 1 72 ? 8.750 3.748 5.082 1.00 89.75 72 ARG A O 1
ATOM 573 N N . TYR A 1 73 ? 8.913 4.925 3.191 1.00 90.62 73 TYR A N 1
ATOM 574 C CA . TYR A 1 73 ? 7.475 4.878 2.918 1.00 90.62 73 TYR A CA 1
ATOM 575 C C . TYR A 1 73 ? 7.017 3.536 2.356 1.00 90.62 73 TYR A C 1
ATOM 577 O O . TYR A 1 73 ? 5.933 3.090 2.723 1.00 90.62 73 TYR A O 1
ATOM 585 N N . LEU A 1 74 ? 7.813 2.894 1.500 1.00 90.25 74 LEU A N 1
ATOM 586 C CA . LEU A 1 74 ? 7.511 1.558 0.984 1.00 90.25 74 LEU A CA 1
ATOM 587 C C . LEU A 1 74 ? 7.506 0.521 2.115 1.00 90.25 74 LEU A C 1
ATOM 589 O O . LEU A 1 74 ? 6.547 -0.236 2.240 1.00 90.25 74 LEU A O 1
ATOM 593 N N . GLU A 1 75 ? 8.507 0.550 2.992 1.00 91.31 75 GLU A N 1
ATOM 594 C CA . GLU A 1 75 ? 8.562 -0.282 4.200 1.00 91.31 75 GLU A CA 1
ATOM 595 C C . GLU A 1 75 ? 7.370 -0.015 5.119 1.00 91.31 75 GLU A C 1
ATOM 597 O O . GLU A 1 75 ? 6.691 -0.938 5.565 1.00 91.31 75 GLU A O 1
ATOM 602 N N . TRP A 1 76 ? 7.050 1.258 5.366 1.00 92.38 76 TRP A N 1
ATOM 603 C CA . TRP A 1 76 ? 5.894 1.601 6.186 1.00 92.38 76 TRP A CA 1
ATOM 604 C C . TRP A 1 76 ? 4.578 1.130 5.565 1.00 92.38 76 TRP A C 1
ATOM 606 O O . TRP A 1 76 ? 3.710 0.648 6.286 1.00 92.38 76 TRP A O 1
ATOM 616 N N . PHE A 1 77 ? 4.411 1.219 4.246 1.00 93.38 77 PHE A N 1
ATOM 617 C CA . PHE A 1 77 ? 3.214 0.722 3.576 1.00 93.38 77 PHE A CA 1
ATOM 618 C C . PHE A 1 77 ? 3.033 -0.786 3.733 1.0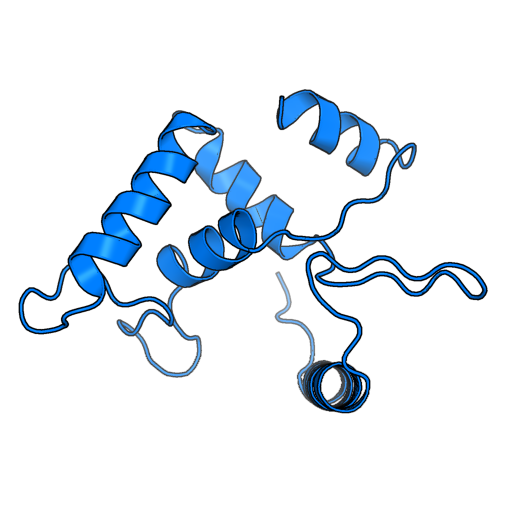0 93.38 77 PHE A C 1
ATOM 620 O O . PHE A 1 77 ? 1.893 -1.210 3.880 1.00 93.38 77 PHE A O 1
ATOM 627 N N . TRP A 1 78 ? 4.100 -1.585 3.789 1.00 92.19 78 TRP A N 1
ATOM 628 C CA . TRP A 1 78 ? 3.990 -3.020 4.083 1.00 92.19 78 TRP A CA 1
ATOM 629 C C . TRP A 1 78 ? 3.359 -3.322 5.447 1.00 92.19 78 TRP A C 1
ATOM 631 O O . TRP A 1 78 ? 2.768 -4.385 5.622 1.00 92.19 78 TRP A O 1
ATOM 641 N N . THR A 1 79 ? 3.426 -2.387 6.397 1.00 92.50 79 THR A N 1
ATOM 642 C CA . THR A 1 79 ? 2.818 -2.552 7.725 1.00 92.50 79 THR A CA 1
ATOM 643 C C . THR A 1 79 ? 1.373 -2.059 7.794 1.00 92.50 79 THR A C 1
ATOM 645 O O . THR A 1 79 ? 0.704 -2.243 8.811 1.00 92.50 79 THR A O 1
ATOM 648 N N . GLN A 1 80 ? 0.865 -1.432 6.727 1.00 95.06 80 GLN A N 1
ATOM 649 C CA . GLN A 1 80 ? -0.495 -0.904 6.708 1.00 95.06 80 GLN A CA 1
ATOM 650 C C . GLN A 1 80 ? -1.490 -1.972 6.245 1.00 95.06 80 GLN A C 1
ATOM 652 O O . GLN A 1 80 ? -1.191 -2.775 5.360 1.00 95.06 80 GLN A O 1
ATOM 657 N N . PRO A 1 81 ? -2.713 -1.979 6.791 1.00 94.56 81 PRO A N 1
ATOM 658 C CA . PRO A 1 81 ? -3.721 -2.931 6.369 1.00 94.56 81 PRO A CA 1
ATOM 659 C C . PRO A 1 81 ? -4.354 -2.519 5.034 1.00 94.56 81 PRO A C 1
ATOM 661 O O . PRO A 1 81 ? -4.497 -1.338 4.710 1.00 94.56 81 PRO A O 1
ATOM 664 N N . ILE A 1 82 ? -4.801 -3.501 4.255 1.00 94.62 82 ILE A N 1
ATOM 665 C CA . ILE A 1 82 ? -5.594 -3.272 3.031 1.00 94.62 82 ILE A CA 1
ATOM 666 C C . ILE A 1 82 ? -7.108 -3.176 3.312 1.00 94.62 82 ILE A C 1
ATOM 668 O O . ILE A 1 82 ? -7.861 -2.692 2.465 1.00 94.62 82 ILE A O 1
ATOM 672 N N . TRP A 1 83 ? -7.550 -3.559 4.514 1.00 96.81 83 TRP A N 1
ATOM 673 C CA . TRP A 1 83 ? -8.891 -3.313 5.059 1.00 96.81 83 TRP A CA 1
ATOM 674 C C . TRP A 1 83 ? -8.846 -3.248 6.594 1.00 96.81 83 TRP A C 1
ATOM 676 O O . TRP A 1 83 ? -7.949 -3.806 7.217 1.00 96.81 83 TRP A O 1
ATOM 686 N N . LEU A 1 84 ? -9.837 -2.614 7.214 1.00 96.94 84 LEU A N 1
ATOM 687 C CA . LEU A 1 84 ? -10.055 -2.631 8.662 1.00 96.94 84 LEU A CA 1
ATOM 688 C C . LEU A 1 84 ? -11.463 -3.149 8.954 1.00 96.94 84 LEU A C 1
ATOM 690 O O . LEU A 1 84 ? -12.427 -2.655 8.367 1.00 96.94 84 LEU A O 1
ATOM 694 N N . ASP A 1 85 ? -11.572 -4.098 9.881 1.00 95.69 85 ASP A N 1
ATOM 695 C CA . ASP A 1 85 ? -12.829 -4.446 10.547 1.00 95.69 85 ASP A CA 1
ATOM 696 C C . ASP A 1 85 ? -12.751 -3.950 11.996 1.00 95.69 85 ASP A C 1
ATOM 698 O O . ASP A 1 85 ? -11.906 -4.405 12.766 1.00 95.69 85 ASP A O 1
ATOM 702 N N . LEU A 1 86 ? -13.580 -2.967 12.345 1.00 95.56 86 LEU A N 1
ATOM 703 C CA . LEU A 1 86 ? -13.662 -2.371 13.681 1.00 95.56 86 LEU A CA 1
ATOM 704 C C . LEU A 1 86 ? -14.977 -2.764 14.379 1.00 95.56 86 LEU A C 1
ATOM 706 O O . LEU A 1 86 ? -15.441 -2.057 15.273 1.00 95.56 86 LEU A O 1
ATOM 710 N N . GLY A 1 87 ? -15.607 -3.863 13.950 1.00 94.88 87 GLY A N 1
ATOM 711 C CA . GLY A 1 87 ? -16.916 -4.304 14.420 1.00 94.88 87 GLY A CA 1
ATOM 712 C C . GLY A 1 87 ? -18.037 -3.669 13.603 1.00 94.88 87 GLY A C 1
ATOM 713 O O . GLY A 1 87 ? -18.389 -4.155 12.530 1.00 94.88 87 GLY A O 1
ATOM 714 N N . GLU A 1 88 ? -18.609 -2.577 14.103 1.00 96.25 88 GLU A N 1
ATOM 715 C CA . GLU A 1 88 ? -19.727 -1.893 13.432 1.00 96.25 88 GLU A CA 1
ATOM 716 C C . GLU A 1 88 ? -19.276 -1.042 12.237 1.00 96.25 88 GLU A C 1
ATOM 718 O O . GLU A 1 88 ? -20.079 -0.710 11.364 1.00 96.25 88 GLU A O 1
ATOM 723 N N . LEU A 1 89 ? -17.981 -0.714 12.169 1.00 96.25 89 LEU A N 1
ATOM 724 C CA . LEU A 1 89 ? -17.381 0.043 11.078 1.00 96.25 89 LEU A CA 1
ATOM 725 C C . LEU A 1 89 ? -16.366 -0.809 10.323 1.00 96.25 89 LEU A C 1
ATOM 727 O O . LEU A 1 89 ? -15.443 -1.381 10.902 1.00 96.25 89 LEU A O 1
ATOM 731 N N . ARG A 1 90 ? -16.491 -0.809 8.999 1.00 97.19 90 ARG A N 1
ATOM 732 C CA . ARG A 1 90 ? -15.525 -1.414 8.086 1.00 97.19 90 ARG A CA 1
ATOM 733 C C . ARG A 1 90 ? -14.973 -0.367 7.144 1.00 97.19 90 ARG A C 1
ATOM 735 O O . ARG A 1 90 ? -15.721 0.450 6.611 1.00 97.19 90 ARG A O 1
ATOM 742 N N . VAL A 1 91 ? -13.665 -0.416 6.922 1.00 97.38 91 VAL A N 1
ATOM 743 C CA . VAL A 1 91 ? -12.961 0.530 6.054 1.00 97.38 91 VAL A CA 1
ATOM 744 C C . VAL A 1 91 ? -12.169 -0.250 5.019 1.00 97.38 91 VAL A C 1
ATOM 746 O O . VAL A 1 91 ? -11.370 -1.122 5.348 1.00 97.38 91 VAL A O 1
ATOM 749 N N . VAL A 1 92 ? -12.383 0.067 3.749 1.00 96.62 92 VAL A N 1
ATOM 750 C CA . VAL A 1 92 ? -11.665 -0.516 2.615 1.00 96.62 92 VAL A CA 1
ATOM 751 C C . VAL A 1 92 ? -11.632 0.514 1.494 1.00 96.62 92 VAL A C 1
ATOM 753 O O . VAL A 1 92 ? -12.542 1.329 1.372 1.00 96.62 92 VAL A O 1
ATOM 756 N N . HIS A 1 93 ? -10.581 0.505 0.675 1.00 95.06 93 HIS A N 1
ATOM 757 C CA . HIS A 1 93 ? -10.418 1.527 -0.358 1.00 95.06 93 HIS A CA 1
ATOM 758 C C . HIS A 1 93 ? -11.494 1.484 -1.454 1.00 95.06 93 HIS A C 1
ATOM 760 O O . HIS A 1 93 ? -11.921 2.535 -1.921 1.00 95.06 93 HIS A O 1
ATOM 766 N N . ALA A 1 94 ? -11.883 0.285 -1.898 1.00 92.50 94 ALA A N 1
ATOM 767 C CA . ALA A 1 94 ? -12.764 0.119 -3.054 1.00 92.50 94 ALA A CA 1
ATOM 768 C C . ALA A 1 94 ? -14.033 -0.665 -2.717 1.00 92.50 94 ALA A C 1
ATOM 770 O O . ALA A 1 94 ? -15.133 -0.144 -2.859 1.00 92.50 94 ALA A O 1
ATOM 771 N N . CYS A 1 95 ? -13.892 -1.923 -2.294 1.00 94.19 95 CYS A N 1
ATOM 772 C CA . CYS A 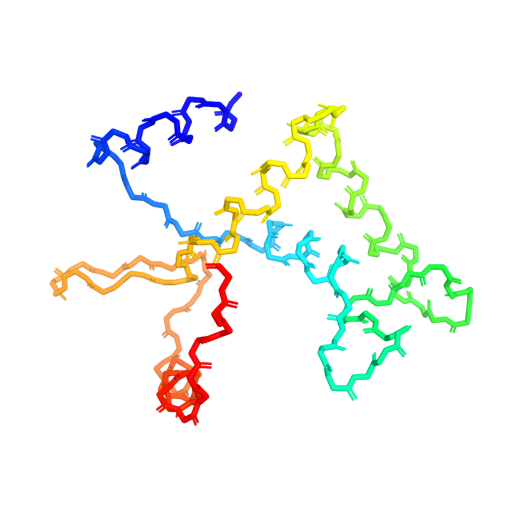1 95 ? -15.038 -2.795 -2.071 1.00 94.19 95 CYS A CA 1
ATOM 773 C C . CYS A 1 95 ? -14.756 -3.810 -0.968 1.00 94.19 95 CYS A C 1
ATOM 775 O O . CYS A 1 95 ? -13.669 -4.390 -0.907 1.00 94.19 95 CYS A O 1
ATOM 777 N N . TRP A 1 96 ? -15.761 -4.041 -0.124 1.00 95.94 96 TRP A N 1
ATOM 778 C CA . TRP A 1 96 ? -15.746 -5.104 0.867 1.00 95.94 96 TRP A CA 1
ATOM 779 C C . TRP A 1 96 ? -16.229 -6.405 0.226 1.00 95.94 96 TRP A C 1
ATOM 781 O O . TRP A 1 96 ? -17.422 -6.704 0.209 1.00 95.94 96 TRP A O 1
ATOM 791 N N . HIS A 1 97 ? -15.296 -7.179 -0.323 1.00 96.19 97 HIS A N 1
ATOM 792 C CA . HIS A 1 97 ? -15.602 -8.469 -0.935 1.00 96.19 97 HIS A CA 1
ATOM 793 C C . HIS A 1 97 ? -15.208 -9.614 0.005 1.00 96.19 97 HIS A C 1
ATOM 795 O O . HIS A 1 97 ? -14.030 -9.967 0.106 1.00 96.19 97 HIS A O 1
ATOM 801 N N . LYS A 1 98 ? -16.203 -10.179 0.704 1.00 95.50 98 LYS A N 1
ATOM 802 C CA . LYS A 1 98 ? -16.009 -11.154 1.793 1.00 95.50 98 LYS A CA 1
ATOM 803 C C . LYS A 1 98 ? -15.163 -12.355 1.372 1.00 95.50 98 LYS A C 1
ATOM 805 O O . LYS A 1 98 ? -14.201 -12.677 2.060 1.00 95.50 98 LYS A O 1
ATOM 810 N N . ASP A 1 99 ? -15.455 -12.953 0.221 1.00 97.12 99 ASP A N 1
ATOM 811 C CA . ASP A 1 99 ? -14.754 -14.159 -0.235 1.00 97.12 99 ASP A CA 1
ATOM 812 C C . ASP A 1 99 ? -13.267 -13.907 -0.513 1.00 97.12 99 ASP A C 1
ATOM 814 O O . ASP A 1 99 ? -12.418 -14.755 -0.222 1.00 97.12 99 ASP A O 1
ATOM 818 N N . SER A 1 100 ? -12.935 -12.721 -1.038 1.00 95.19 100 SER A N 1
ATOM 819 C CA . SER A 1 100 ? -11.543 -12.325 -1.281 1.00 95.19 100 SER A CA 1
ATOM 820 C C . SER A 1 100 ? -10.795 -12.097 0.028 1.00 95.19 100 SER A C 1
ATOM 822 O O . SER A 1 100 ? -9.666 -12.561 0.169 1.00 95.19 100 SER A O 1
ATOM 824 N N . ILE A 1 101 ? -11.426 -11.412 0.986 1.00 95.38 101 ILE A N 1
ATOM 825 C CA . ILE A 1 101 ? -10.860 -11.177 2.321 1.00 95.38 101 ILE A CA 1
ATOM 826 C C . ILE A 1 101 ? -10.608 -12.517 3.019 1.00 95.38 101 ILE A C 1
ATOM 828 O O . ILE A 1 101 ? -9.489 -12.786 3.452 1.00 95.38 101 ILE A O 1
ATOM 832 N N . ASP A 1 102 ? -11.598 -13.409 3.024 1.00 95.56 102 ASP A N 1
ATOM 833 C CA . ASP A 1 102 ? -11.485 -14.722 3.660 1.00 95.56 102 ASP A CA 1
ATOM 834 C C . ASP A 1 102 ? -10.372 -15.576 3.045 1.00 95.56 102 ASP A C 1
ATOM 836 O O . ASP A 1 102 ? -9.672 -16.305 3.752 1.00 95.56 102 ASP A O 1
ATOM 840 N N . LEU A 1 103 ? -10.192 -15.509 1.722 1.00 95.56 103 LEU A N 1
ATOM 841 C CA . LEU A 1 103 ? -9.087 -16.182 1.043 1.00 95.56 103 LEU A CA 1
ATOM 842 C C . LEU A 1 103 ? -7.729 -15.648 1.508 1.00 95.56 103 LEU A C 1
ATOM 844 O O . LEU A 1 103 ? -6.836 -16.449 1.794 1.00 95.56 103 LEU A O 1
ATOM 848 N N . LEU A 1 104 ? -7.576 -14.324 1.579 1.00 92.50 104 LEU A N 1
ATOM 849 C CA . LEU A 1 104 ? -6.329 -13.681 1.990 1.00 92.50 104 LEU A CA 1
ATOM 850 C C . LEU A 1 104 ? -5.997 -13.989 3.449 1.00 92.50 104 LEU A C 1
ATOM 852 O O . LEU A 1 104 ? -4.877 -14.405 3.736 1.00 92.50 104 LEU A O 1
ATOM 856 N N . GLU A 1 105 ? -6.968 -13.903 4.356 1.00 93.06 105 GLU A N 1
ATOM 857 C CA . GLU A 1 105 ? -6.738 -14.254 5.757 1.00 93.06 105 GLU A CA 1
ATOM 858 C C . GLU A 1 105 ? -6.364 -15.730 5.944 1.00 93.06 105 GLU A C 1
ATOM 860 O O . GLU A 1 105 ? -5.506 -16.064 6.762 1.00 93.06 105 GLU A O 1
ATOM 865 N N . ARG A 1 106 ? -6.991 -16.645 5.189 1.00 94.44 106 ARG A N 1
ATOM 866 C CA . ARG A 1 106 ? -6.618 -18.068 5.225 1.00 94.44 106 ARG A CA 1
ATOM 867 C C . ARG A 1 106 ? -5.179 -18.294 4.769 1.00 94.44 106 ARG A C 1
ATOM 869 O O . ARG A 1 106 ? -4.544 -19.199 5.300 1.00 94.44 106 ARG A O 1
ATOM 876 N N . ARG A 1 107 ? -4.680 -17.523 3.798 1.00 88.88 107 ARG A N 1
ATOM 877 C CA . ARG A 1 107 ? -3.281 -17.601 3.344 1.00 88.88 107 ARG A CA 1
ATOM 878 C C . ARG A 1 107 ? -2.325 -17.006 4.374 1.00 88.88 107 ARG A C 1
ATOM 880 O O . ARG A 1 107 ? -1.388 -17.690 4.760 1.00 88.88 107 ARG A O 1
ATOM 887 N N . ALA A 1 108 ? -2.635 -15.825 4.905 1.00 85.12 108 ALA A N 1
ATOM 888 C CA . ALA A 1 108 ? -1.824 -15.169 5.933 1.00 85.12 108 ALA A CA 1
ATOM 889 C C . ALA A 1 108 ? -1.684 -16.006 7.218 1.00 85.12 108 ALA A C 1
ATOM 891 O O . ALA A 1 108 ? -0.654 -15.968 7.870 1.00 85.12 108 ALA A O 1
ATOM 892 N N . ARG A 1 109 ? -2.698 -16.805 7.578 1.00 81.81 109 ARG A N 1
ATOM 893 C CA . ARG A 1 109 ? -2.618 -17.742 8.716 1.00 81.81 109 ARG A CA 1
ATOM 894 C C . ARG A 1 109 ? -1.790 -19.005 8.437 1.00 81.81 109 ARG A C 1
ATOM 896 O O . ARG A 1 109 ? -1.484 -19.732 9.376 1.00 81.81 109 ARG A O 1
ATOM 903 N N . ARG A 1 110 ? -1.493 -19.316 7.170 1.00 68.38 110 ARG A N 1
ATOM 904 C CA . ARG A 1 110 ? -0.749 -20.520 6.753 1.00 68.38 110 ARG A CA 1
ATOM 905 C C . ARG A 1 110 ? 0.741 -20.264 6.545 1.00 68.38 110 ARG A C 1
ATOM 907 O O . ARG A 1 110 ? 1.513 -21.211 6.632 1.00 68.38 110 ARG A O 1
ATOM 914 N N . GLU A 1 111 ? 1.133 -19.023 6.288 1.00 60.41 111 GLU A N 1
ATOM 915 C CA . GLU A 1 111 ? 2.530 -18.606 6.184 1.00 60.41 111 GLU A CA 1
ATOM 916 C C . GLU A 1 111 ? 2.923 -17.902 7.491 1.00 60.41 111 GLU A C 1
ATOM 918 O O . GLU A 1 111 ? 2.269 -16.927 7.862 1.00 60.41 111 GLU A O 1
ATOM 923 N N . PRO A 1 112 ? 3.941 -18.368 8.241 1.00 46.97 112 PRO A N 1
ATOM 924 C CA . PRO A 1 112 ? 4.484 -17.545 9.312 1.00 46.97 112 PRO A CA 1
ATOM 925 C C . PRO A 1 112 ? 5.014 -16.246 8.694 1.00 46.97 112 PRO A C 1
ATOM 927 O O . PRO A 1 112 ? 5.616 -16.276 7.619 1.00 46.97 112 PRO A O 1
ATOM 930 N N . ALA A 1 113 ? 4.777 -15.111 9.357 1.00 48.34 113 ALA A N 1
ATOM 931 C CA . ALA A 1 113 ? 5.350 -13.837 8.937 1.00 48.34 113 ALA A CA 1
ATOM 932 C C . ALA A 1 113 ? 6.869 -14.006 8.730 1.00 48.34 113 ALA A C 1
ATOM 934 O O . ALA A 1 113 ? 7.507 -14.657 9.568 1.00 48.34 113 ALA A O 1
ATOM 935 N N . PRO A 1 114 ? 7.461 -13.465 7.650 1.00 44.19 114 PRO A N 1
ATOM 936 C CA . PRO A 1 114 ? 8.908 -13.456 7.526 1.00 44.19 114 PRO A CA 1
ATOM 937 C C . PRO A 1 114 ? 9.470 -12.720 8.745 1.00 44.19 114 PRO A C 1
ATOM 939 O O . PRO A 1 114 ? 9.094 -11.582 9.019 1.00 44.19 114 PRO A O 1
ATOM 942 N N . LEU A 1 115 ? 10.304 -13.415 9.519 1.00 38.41 115 LEU A N 1
ATOM 943 C CA . LEU A 1 115 ? 11.049 -12.822 10.623 1.00 38.41 115 LEU A CA 1
ATOM 944 C C . LEU A 1 115 ? 12.004 -11.787 10.016 1.00 38.41 115 LEU A C 1
ATOM 946 O O . LEU A 1 115 ? 12.938 -12.162 9.308 1.00 38.41 115 LEU A O 1
ATOM 950 N N . GLY A 1 116 ? 11.723 -10.511 10.265 1.00 36.22 116 GLY A N 1
ATOM 951 C CA . GLY A 1 116 ? 12.589 -9.367 9.992 1.00 36.22 116 GLY A CA 1
ATOM 952 C C . GLY A 1 116 ? 12.769 -8.563 11.263 1.00 36.22 116 GLY A C 1
ATOM 953 O O . GLY A 1 116 ? 11.755 -8.398 11.982 1.00 36.22 116 GLY A O 1
#

Organism: Mycolicibacterium chubuense (NCBI:txid1800)

InterPro domains:
  IPR029052 Metallo-dependent phosphatase-like [G3DSA:3.60.21.10] (1-114)
  IPR029052 Metallo-dependent phosphatase-like [SSF56300] (2-105)

Foldseek 3Di:
DVVVVVVCVVVVVDADADDPLLVLLLQQVDADPVDPPHGNQDAPDPVDPRHVVSVVSNVVVCVVADDPVVVVSSVVNVVHHQKDDPPVDIDHRPDDDPVVVVVVVVVCVVDDDPDD

Sequence (116 aa):
MLEVVKAMADAGTARMVLGKHKFNALAYATESPDRPGNYPRPHDDSTNPWSEKNENQYRAFLDQVAGETRERYLEWFWTQPIWLDLGELRVVHACWHKDSIDLLERRARREPAPLG